Protein AF-A0A7S3BG54-F1 (afdb_monomer)

Solvent-accessible surface area (backbone atoms only — not comparable to full-atom values): 5644 Å² total; per-residue (Å²): 129,65,67,70,57,55,55,51,52,49,52,52,50,51,52,53,51,50,52,50,54,49,50,53,51,47,56,74,71,32,99,55,41,68,47,51,53,42,38,51,43,24,57,44,49,38,34,66,72,34,25,51,58,27,50,51,53,51,53,36,33,77,68,70,77,38,92,69,53,74,67,55,51,49,49,34,52,49,38,36,53,48,23,53,51,49,28,52,50,36,39,51,54,30,53,53,47,49,57,53,54,57,59,75,78,100

pLDDT: mean 86.5, std 9.54, range [53.28, 95.44]

InterPro domains:
  IPR013057 Amino acid transporter, transmembrane domain [PF01490] (3-93)

Structure (mmCIF, N/CA/C/O backbone):
data_AF-A0A7S3BG54-F1
#
_entry.id   AF-A0A7S3BG54-F1
#
loop_
_atom_site.group_PDB
_atom_site.id
_atom_site.type_symbol
_atom_site.label_atom_id
_atom_site.label_alt_id
_atom_site.label_comp_id
_atom_site.label_asym_id
_atom_site.label_entity_id
_atom_site.label_seq_id
_atom_site.pdbx_PDB_ins_code
_atom_site.Cartn_x
_atom_site.Cartn_y
_atom_site.Cartn_z
_atom_site.occupancy
_atom_site.B_iso_or_equiv
_atom_site.auth_seq_id
_atom_site.auth_comp_id
_atom_site.auth_asym_id
_atom_site.auth_atom_id
_atom_site.pdbx_PDB_model_num
ATOM 1 N N . ALA A 1 1 ? 29.244 29.641 7.598 1.00 54.72 1 ALA A N 1
ATOM 2 C CA . ALA A 1 1 ? 28.428 28.749 6.753 1.00 54.72 1 ALA A CA 1
ATOM 3 C C . ALA A 1 1 ? 28.193 27.487 7.561 1.00 54.72 1 ALA A C 1
ATOM 5 O O . ALA A 1 1 ? 29.171 26.843 7.910 1.00 54.72 1 ALA A O 1
ATOM 6 N N . ASP A 1 2 ? 26.951 27.212 7.956 1.00 54.53 2 ASP A N 1
ATOM 7 C CA . ASP A 1 2 ? 26.648 26.136 8.905 1.00 54.53 2 ASP A CA 1
ATOM 8 C C . ASP A 1 2 ? 27.064 24.770 8.353 1.00 54.53 2 ASP A C 1
ATOM 10 O O . ASP A 1 2 ? 26.478 24.262 7.392 1.00 54.53 2 ASP A O 1
ATOM 14 N N . GLU A 1 3 ? 28.058 24.148 8.987 1.00 59.59 3 GLU A N 1
ATOM 15 C CA . GLU A 1 3 ? 28.508 22.782 8.687 1.00 59.59 3 GLU A CA 1
ATOM 16 C C . GLU A 1 3 ? 27.361 21.760 8.786 1.00 59.59 3 GLU A C 1
ATOM 18 O O . GLU A 1 3 ? 27.348 20.746 8.081 1.00 59.59 3 GLU A O 1
ATOM 23 N N . HIS A 1 4 ? 26.346 22.054 9.604 1.00 58.78 4 HIS A N 1
ATOM 24 C CA . HIS A 1 4 ? 25.121 21.264 9.715 1.00 58.78 4 HIS A CA 1
ATOM 25 C C . HIS A 1 4 ? 24.274 21.291 8.433 1.00 58.78 4 HIS A C 1
ATOM 27 O O . HIS A 1 4 ? 23.704 20.267 8.050 1.00 58.78 4 HIS A O 1
ATOM 33 N N . GLY A 1 5 ? 24.259 22.411 7.706 1.00 78.12 5 GLY A N 1
ATOM 34 C CA . GLY A 1 5 ? 23.558 22.519 6.427 1.00 78.12 5 GLY A CA 1
ATOM 35 C C . GLY A 1 5 ? 24.253 21.741 5.308 1.00 78.12 5 GLY A C 1
ATOM 36 O O . GLY A 1 5 ? 23.586 21.118 4.484 1.00 78.12 5 GLY A O 1
ATOM 37 N N . ALA A 1 6 ? 25.589 21.734 5.285 1.00 82.19 6 ALA A N 1
ATOM 38 C CA . ALA A 1 6 ? 26.362 21.042 4.251 1.00 82.19 6 ALA A CA 1
ATOM 39 C C . ALA A 1 6 ? 26.209 19.513 4.333 1.00 82.19 6 ALA A C 1
ATOM 41 O O . ALA A 1 6 ? 25.953 18.862 3.319 1.00 82.19 6 ALA A O 1
ATOM 42 N N . ARG A 1 7 ? 26.281 18.940 5.543 1.00 85.06 7 ARG A N 1
ATOM 43 C CA . ARG A 1 7 ? 26.057 17.499 5.761 1.00 85.06 7 ARG A CA 1
ATOM 44 C C . ARG A 1 7 ? 24.627 17.071 5.440 1.00 85.06 7 ARG A C 1
ATOM 46 O O . ARG A 1 7 ? 24.432 16.015 4.845 1.00 85.06 7 ARG A O 1
ATOM 53 N N . GLY A 1 8 ? 23.639 17.891 5.800 1.00 86.56 8 GLY A N 1
ATOM 54 C CA . GLY A 1 8 ? 22.240 17.637 5.450 1.00 86.56 8 GLY A CA 1
ATOM 55 C C . GLY A 1 8 ? 22.024 17.618 3.937 1.00 86.56 8 GLY A C 1
ATOM 56 O O . GLY A 1 8 ? 21.433 16.678 3.411 1.00 86.56 8 GLY A O 1
ATOM 57 N N . LYS A 1 9 ? 22.576 18.607 3.222 1.00 89.75 9 LYS A N 1
ATOM 58 C CA . LYS A 1 9 ? 22.521 18.671 1.753 1.00 89.75 9 LYS A CA 1
ATOM 59 C C . LYS A 1 9 ? 23.188 17.463 1.095 1.00 89.75 9 LYS A C 1
ATOM 61 O O . LYS A 1 9 ? 22.631 16.924 0.147 1.00 89.75 9 LYS A O 1
ATOM 66 N N . LEU A 1 10 ? 24.337 17.019 1.610 1.00 92.69 10 LEU A N 1
ATOM 67 C CA . LEU A 1 10 ? 25.034 15.841 1.090 1.00 92.69 10 LEU A CA 1
ATOM 68 C C . LEU A 1 10 ? 24.220 14.557 1.295 1.00 92.69 10 LEU A C 1
ATOM 70 O O . LEU A 1 10 ? 24.080 13.780 0.357 1.00 92.69 10 LEU A O 1
ATOM 74 N N . HIS A 1 11 ? 23.640 14.349 2.481 1.00 92.00 11 HIS A N 1
ATOM 75 C CA . HIS A 1 11 ? 22.772 13.194 2.729 1.00 92.00 11 HIS A CA 1
ATOM 76 C C . HIS A 1 11 ? 21.560 13.177 1.800 1.00 92.00 11 HIS A C 1
ATOM 78 O O . HIS A 1 11 ? 21.279 12.153 1.183 1.00 92.00 11 HIS A O 1
ATOM 84 N N . TRP A 1 12 ? 20.875 14.312 1.653 1.00 93.62 12 TRP A N 1
ATOM 85 C CA . TRP A 1 12 ? 19.751 14.421 0.726 1.00 93.62 12 TRP A CA 1
ATOM 86 C C . TRP A 1 12 ? 20.171 14.172 -0.722 1.00 93.62 12 TRP A C 1
ATOM 88 O O . TRP A 1 12 ? 19.476 13.458 -1.436 1.00 93.62 12 TRP A O 1
ATOM 98 N N . ALA A 1 13 ? 21.322 14.696 -1.150 1.00 93.44 13 ALA A N 1
ATOM 99 C CA . ALA A 1 13 ? 21.844 14.453 -2.491 1.00 93.44 13 ALA A CA 1
ATOM 100 C C . ALA A 1 13 ? 22.174 12.970 -2.728 1.00 93.44 13 ALA A C 1
ATOM 102 O O . ALA A 1 13 ? 21.864 12.448 -3.795 1.00 93.44 13 ALA A O 1
ATOM 103 N N . LEU A 1 14 ? 22.750 12.280 -1.739 1.00 95.31 14 LEU A N 1
ATOM 104 C CA . LEU A 1 14 ? 23.062 10.851 -1.829 1.00 95.31 14 LEU A CA 1
ATOM 105 C C . LEU A 1 14 ? 21.802 9.987 -1.879 1.00 95.31 14 LEU A C 1
ATOM 107 O O . LEU A 1 14 ? 21.726 9.079 -2.702 1.00 95.31 14 LEU A O 1
ATOM 111 N N . ILE A 1 15 ? 20.806 10.283 -1.041 1.00 94.19 15 ILE A N 1
ATOM 112 C CA . ILE A 1 15 ? 19.529 9.560 -1.043 1.00 94.19 15 ILE A CA 1
ATOM 113 C C . ILE A 1 15 ? 18.823 9.771 -2.384 1.00 94.19 15 ILE A C 1
ATOM 115 O O . ILE A 1 15 ? 18.482 8.800 -3.055 1.00 94.19 15 ILE A O 1
ATOM 119 N N . SER A 1 16 ? 18.660 11.023 -2.815 1.00 94.38 16 SER A N 1
ATOM 120 C CA . SER A 1 16 ? 17.990 11.345 -4.078 1.00 94.38 16 SER A CA 1
ATOM 121 C C . SER A 1 16 ? 18.734 10.778 -5.287 1.00 94.38 16 SER A C 1
ATOM 123 O O . SER A 1 16 ? 18.110 10.208 -6.179 1.00 94.38 16 SER A O 1
ATOM 125 N N . GLY A 1 17 ? 20.065 10.885 -5.311 1.00 95.44 17 GLY A N 1
ATOM 126 C CA . GLY A 1 17 ? 20.899 10.313 -6.366 1.00 95.44 17 GLY A CA 1
ATOM 127 C C . GLY A 1 17 ? 20.821 8.786 -6.408 1.00 95.44 17 GLY A C 1
ATOM 128 O O . GLY A 1 17 ? 20.688 8.214 -7.486 1.00 95.44 17 GLY A O 1
ATOM 129 N N . GLY A 1 18 ? 20.830 8.130 -5.245 1.00 93.75 18 GLY A N 1
ATOM 130 C CA . GLY A 1 18 ? 20.662 6.681 -5.133 1.00 93.75 18 GLY A CA 1
ATOM 131 C C . GLY A 1 18 ? 19.294 6.211 -5.625 1.00 93.75 18 GLY A C 1
ATOM 132 O O . GLY A 1 18 ? 19.220 5.264 -6.406 1.00 93.75 18 GLY A O 1
ATO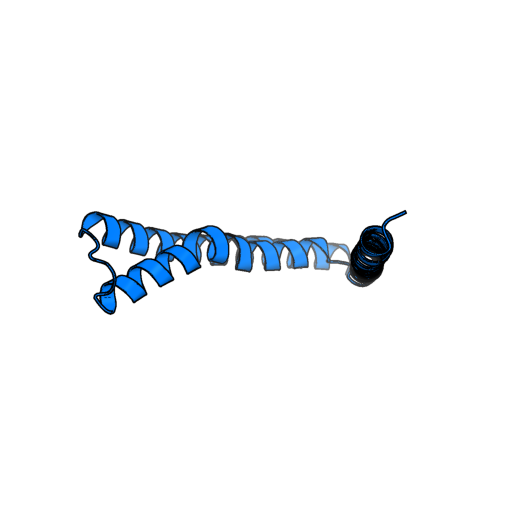M 133 N N . VAL A 1 19 ? 18.220 6.908 -5.242 1.00 91.75 19 VAL A N 1
ATOM 134 C CA . VAL A 1 19 ? 16.860 6.617 -5.725 1.00 91.75 19 VAL A CA 1
ATOM 135 C C . VAL A 1 19 ? 16.764 6.814 -7.238 1.00 91.75 19 VAL A C 1
ATOM 137 O O . VAL A 1 19 ? 16.209 5.959 -7.917 1.00 91.75 19 VAL A O 1
ATOM 140 N N . LEU A 1 20 ? 17.341 7.885 -7.791 1.00 91.12 20 LEU A N 1
ATOM 141 C CA . LEU A 1 20 ? 17.364 8.119 -9.240 1.00 91.12 20 LEU A CA 1
ATOM 142 C C . LEU A 1 20 ? 18.117 7.020 -9.995 1.00 91.12 20 LEU A C 1
ATOM 144 O O . LEU A 1 20 ? 17.603 6.493 -10.980 1.00 91.12 20 LEU A O 1
ATOM 148 N N . ALA A 1 21 ? 19.312 6.654 -9.528 1.00 89.31 21 ALA A N 1
ATOM 149 C CA . ALA A 1 21 ? 20.102 5.587 -10.136 1.00 89.31 21 ALA A CA 1
ATOM 150 C C . ALA A 1 21 ? 19.356 4.243 -10.095 1.00 89.31 21 ALA A C 1
ATOM 152 O O . ALA A 1 21 ? 19.321 3.523 -11.094 1.00 89.31 21 ALA A O 1
ATOM 153 N N . TRP A 1 22 ? 18.705 3.940 -8.969 1.00 85.56 22 TRP A N 1
ATOM 154 C CA . TRP A 1 22 ? 17.863 2.756 -8.827 1.00 85.56 22 TRP A CA 1
ATOM 155 C C . TRP A 1 22 ? 16.673 2.784 -9.790 1.00 85.56 22 TRP A C 1
ATOM 157 O O . TRP A 1 22 ? 16.453 1.815 -10.510 1.00 85.56 22 TRP A O 1
ATOM 167 N N . SER A 1 23 ? 15.954 3.904 -9.884 1.00 83.06 23 SER A N 1
ATOM 168 C CA . SER A 1 23 ? 14.833 4.062 -10.816 1.00 83.06 23 SER A CA 1
ATOM 169 C C . SER A 1 23 ? 15.252 3.873 -12.274 1.00 83.06 23 SER A C 1
ATOM 171 O O . SER A 1 23 ? 14.531 3.223 -13.028 1.00 83.06 23 SER A O 1
ATOM 173 N N . ILE A 1 24 ? 16.422 4.376 -12.684 1.00 85.38 24 ILE A N 1
ATOM 174 C CA . ILE A 1 24 ? 16.958 4.150 -14.038 1.00 85.38 24 ILE A CA 1
ATOM 175 C C . ILE A 1 24 ? 17.232 2.660 -14.263 1.00 85.38 24 ILE A C 1
ATOM 177 O O . ILE A 1 24 ? 16.835 2.113 -15.290 1.00 85.38 24 ILE A O 1
ATOM 181 N N . PHE A 1 25 ? 17.877 1.987 -13.310 1.00 84.88 25 PHE A N 1
ATOM 182 C CA . PHE A 1 25 ? 18.186 0.565 -13.445 1.00 84.88 25 PHE A CA 1
ATOM 183 C C . PHE A 1 25 ? 16.918 -0.289 -13.535 1.00 84.88 25 PHE A C 1
ATOM 185 O O . PHE A 1 25 ? 16.810 -1.152 -14.400 1.00 84.88 25 PHE A O 1
ATOM 192 N N . VAL A 1 26 ? 15.936 -0.019 -12.677 1.00 81.25 26 VAL A N 1
ATOM 193 C CA . VAL A 1 26 ? 14.692 -0.789 -12.627 1.00 81.25 26 VAL A CA 1
ATOM 194 C C . VAL A 1 26 ? 13.815 -0.514 -13.854 1.00 81.25 26 VAL A C 1
ATOM 196 O O . VAL A 1 26 ? 13.305 -1.464 -14.438 1.00 81.25 26 VAL A O 1
ATOM 199 N N . SER A 1 27 ? 13.695 0.743 -14.300 1.00 79.44 27 SER A N 1
ATOM 200 C CA . SER A 1 27 ? 12.902 1.093 -15.495 1.00 79.44 27 SER A CA 1
ATOM 201 C C . SER A 1 27 ? 13.480 0.541 -16.798 1.00 79.44 27 SER A C 1
ATOM 203 O O . SER A 1 27 ? 12.719 0.181 -17.686 1.00 79.44 27 SER A O 1
ATOM 205 N N . ASN A 1 28 ? 14.808 0.437 -16.919 1.00 81.44 28 ASN A N 1
ATOM 206 C CA . ASN A 1 28 ? 15.443 -0.143 -18.109 1.00 81.44 28 ASN A CA 1
ATOM 207 C C . ASN A 1 28 ? 15.622 -1.668 -18.008 1.00 81.44 28 ASN A C 1
ATOM 209 O O . ASN A 1 28 ? 15.724 -2.341 -19.029 1.00 81.44 28 ASN A O 1
ATOM 213 N N . GLY A 1 29 ? 15.697 -2.219 -16.792 1.00 75.12 29 GLY A N 1
ATOM 214 C CA . GLY A 1 29 ? 15.921 -3.646 -16.549 1.00 75.12 29 GLY A CA 1
ATOM 215 C C . GLY A 1 29 ? 14.645 -4.489 -16.511 1.00 75.12 29 GLY A C 1
ATOM 216 O O . GLY A 1 29 ? 14.714 -5.698 -16.733 1.00 75.12 29 GLY A O 1
ATOM 217 N N . LEU A 1 30 ? 13.488 -3.879 -16.238 1.00 75.19 30 LEU A N 1
ATOM 218 C CA . LEU A 1 30 ? 12.194 -4.556 -16.223 1.00 75.19 30 LEU A CA 1
ATOM 219 C C . LEU A 1 30 ? 11.308 -4.024 -17.356 1.00 75.19 30 LEU A C 1
ATOM 221 O O . LEU A 1 30 ? 10.754 -2.935 -17.215 1.00 75.19 30 LEU A O 1
ATOM 225 N N . PRO A 1 31 ? 11.091 -4.797 -18.436 1.00 69.44 31 PRO A N 1
ATOM 226 C CA . PRO A 1 31 ? 10.207 -4.386 -19.531 1.00 69.44 31 PRO A CA 1
ATOM 227 C C . PRO A 1 31 ? 8.742 -4.181 -19.097 1.00 69.44 31 PRO A C 1
ATOM 229 O O . PRO A 1 31 ? 7.975 -3.575 -19.829 1.00 69.44 31 PRO A O 1
ATOM 232 N N . PHE A 1 32 ? 8.372 -4.631 -17.890 1.00 71.81 32 PHE A N 1
ATOM 233 C CA . PHE A 1 32 ? 7.037 -4.510 -17.290 1.00 71.81 32 PHE A CA 1
ATOM 234 C C . PHE A 1 32 ? 7.060 -3.697 -15.981 1.00 71.81 32 PHE A C 1
ATOM 236 O O . PHE A 1 32 ? 6.363 -4.024 -15.018 1.00 71.81 32 PHE A O 1
ATOM 243 N N . PHE A 1 33 ? 7.930 -2.684 -15.875 1.00 78.19 33 PHE A N 1
ATOM 244 C CA . PHE A 1 33 ? 8.038 -1.880 -14.651 1.00 78.19 33 PHE A CA 1
ATOM 245 C C . PHE A 1 33 ? 6.709 -1.212 -14.271 1.00 78.19 33 PHE A C 1
ATOM 247 O O . PHE A 1 33 ? 6.320 -1.266 -13.104 1.00 78.19 33 PHE A O 1
ATOM 254 N N . ASP A 1 34 ? 5.988 -0.657 -15.246 1.00 79.06 34 ASP A N 1
ATOM 255 C CA . ASP A 1 34 ? 4.693 -0.013 -15.011 1.00 79.06 34 ASP A CA 1
ATOM 256 C C . ASP A 1 34 ? 3.684 -0.993 -14.397 1.00 79.06 34 ASP A C 1
ATOM 258 O O . ASP A 1 34 ? 3.076 -0.686 -13.370 1.00 79.06 34 ASP A O 1
ATOM 262 N N . ASP A 1 35 ? 3.607 -2.220 -14.909 1.00 79.69 35 ASP A N 1
ATOM 263 C CA . ASP A 1 35 ? 2.766 -3.276 -14.339 1.00 79.69 35 ASP A CA 1
ATOM 264 C C . ASP A 1 35 ? 3.157 -3.635 -12.905 1.00 79.69 35 ASP A C 1
ATOM 266 O O . ASP A 1 35 ? 2.297 -3.793 -12.033 1.00 79.69 35 ASP A O 1
ATOM 270 N N . LEU A 1 36 ? 4.462 -3.739 -12.628 1.00 79.44 36 LEU A N 1
ATOM 271 C CA . LEU A 1 36 ? 4.957 -4.019 -11.283 1.00 79.44 36 LEU A CA 1
ATOM 272 C C . LEU A 1 36 ? 4.559 -2.900 -10.313 1.00 79.44 36 LEU A C 1
ATOM 274 O O . LEU A 1 36 ? 4.114 -3.181 -9.197 1.00 79.44 36 LEU A O 1
ATOM 278 N N . THR A 1 37 ? 4.672 -1.637 -10.731 1.00 84.50 37 THR A N 1
ATOM 279 C CA . THR A 1 37 ? 4.215 -0.502 -9.916 1.00 84.50 37 THR A CA 1
ATOM 280 C C . THR A 1 37 ? 2.701 -0.505 -9.733 1.00 84.50 37 THR A C 1
ATOM 282 O O . THR A 1 37 ? 2.232 -0.205 -8.635 1.00 84.50 37 THR A O 1
ATOM 285 N N . GLY A 1 38 ? 1.941 -0.928 -10.747 1.00 84.25 38 GLY A N 1
ATOM 286 C CA . GLY A 1 38 ? 0.499 -1.129 -10.662 1.00 84.25 38 GLY A CA 1
ATOM 287 C C . GLY A 1 38 ? 0.133 -2.186 -9.624 1.00 84.25 38 GLY A C 1
ATOM 288 O O . GLY A 1 38 ? -0.709 -1.932 -8.759 1.00 84.25 38 GLY A O 1
ATOM 289 N N . ILE A 1 39 ? 0.802 -3.343 -9.644 1.00 84.88 39 ILE A N 1
ATOM 290 C CA . ILE A 1 39 ? 0.604 -4.433 -8.674 1.00 84.88 39 ILE A CA 1
ATOM 291 C C . ILE A 1 39 ? 0.934 -3.959 -7.257 1.00 84.88 39 ILE A C 1
ATOM 293 O O . ILE A 1 39 ? 0.126 -4.140 -6.342 1.00 84.88 39 ILE A O 1
ATOM 297 N N . ILE A 1 40 ? 2.094 -3.322 -7.072 1.00 87.56 40 ILE A N 1
ATOM 298 C CA . ILE A 1 40 ? 2.517 -2.784 -5.773 1.00 87.56 40 ILE A CA 1
ATOM 299 C C . ILE A 1 40 ? 1.522 -1.722 -5.291 1.00 87.56 40 ILE A C 1
ATOM 301 O O . ILE A 1 40 ? 1.121 -1.739 -4.127 1.00 87.56 40 ILE A O 1
ATOM 305 N N . GLY A 1 41 ? 1.077 -0.835 -6.179 1.00 88.75 41 GLY A N 1
ATOM 306 C CA . GLY A 1 41 ? 0.089 0.197 -5.888 1.00 88.75 41 GLY A CA 1
ATOM 307 C C . GLY A 1 41 ? -1.255 -0.392 -5.466 1.00 88.75 41 GLY A C 1
ATOM 308 O O . GLY A 1 41 ? -1.784 -0.019 -4.422 1.00 88.75 41 GLY A O 1
ATOM 309 N N . ALA A 1 42 ? -1.778 -1.367 -6.210 1.00 86.38 42 ALA A N 1
ATOM 310 C CA . ALA A 1 42 ? -3.023 -2.060 -5.881 1.00 86.38 42 ALA A CA 1
ATOM 311 C C . ALA A 1 42 ? -2.954 -2.764 -4.516 1.00 86.38 42 ALA A C 1
ATOM 313 O O . ALA A 1 42 ? -3.922 -2.730 -3.747 1.00 86.38 42 ALA A O 1
ATOM 314 N N . LEU A 1 43 ? -1.803 -3.367 -4.199 1.00 87.19 43 LEU A N 1
ATOM 315 C CA . LEU A 1 43 ? -1.600 -4.095 -2.952 1.00 87.19 43 LEU A CA 1
ATOM 316 C C . LEU A 1 43 ? -1.395 -3.158 -1.755 1.00 87.19 43 LEU A C 1
ATOM 318 O O . LEU A 1 43 ? -1.921 -3.425 -0.680 1.00 87.19 43 LEU A O 1
ATOM 322 N N . LEU A 1 44 ? -0.643 -2.067 -1.910 1.00 91.88 44 LEU A N 1
ATOM 323 C CA . LEU A 1 44 ? -0.268 -1.202 -0.789 1.00 91.88 44 LEU A CA 1
ATOM 324 C C . LEU A 1 44 ? -1.218 -0.024 -0.581 1.00 91.88 44 LEU A C 1
ATOM 326 O O . LEU A 1 44 ? -1.503 0.302 0.568 1.00 91.88 44 LEU A O 1
ATOM 330 N N . ALA A 1 45 ? -1.729 0.610 -1.639 1.00 90.69 45 ALA A N 1
ATOM 331 C CA . ALA A 1 45 ? -2.499 1.849 -1.503 1.00 90.69 45 ALA A CA 1
ATOM 332 C C . ALA A 1 45 ? -3.789 1.630 -0.702 1.00 90.69 45 ALA A C 1
ATOM 334 O O . ALA A 1 45 ? -4.041 2.318 0.283 1.00 90.69 45 ALA A O 1
ATOM 335 N N . SER A 1 46 ? -4.571 0.613 -1.062 1.00 89.06 46 SER A N 1
ATOM 336 C CA . SER A 1 46 ? -5.811 0.258 -0.363 1.00 89.06 46 SER A CA 1
ATOM 337 C C . SER A 1 46 ? -5.556 -0.165 1.094 1.00 89.06 46 SER A C 1
ATOM 339 O O . SER A 1 46 ? -6.274 0.259 2.006 1.00 89.06 46 SER A O 1
ATOM 341 N N . ASN A 1 47 ? -4.495 -0.942 1.334 1.00 90.19 47 ASN A N 1
ATOM 342 C CA . ASN A 1 47 ? -4.103 -1.384 2.671 1.00 90.19 47 ASN A CA 1
ATOM 343 C C . ASN A 1 47 ? -3.631 -0.227 3.556 1.00 90.19 47 ASN A C 1
ATOM 345 O O . ASN A 1 47 ? -4.008 -0.174 4.721 1.00 90.19 47 ASN A O 1
ATOM 349 N N . ILE A 1 48 ? -2.846 0.713 3.034 1.00 92.94 48 ILE A N 1
ATOM 350 C CA . ILE A 1 48 ? -2.353 1.855 3.813 1.00 92.94 48 ILE A CA 1
ATOM 351 C C . ILE A 1 48 ? -3.477 2.865 4.067 1.00 92.94 48 ILE A C 1
ATOM 353 O O . ILE A 1 48 ? -3.606 3.360 5.186 1.00 92.94 48 ILE A O 1
ATOM 357 N N . SER A 1 49 ? -4.309 3.151 3.063 1.00 90.50 49 SER A N 1
ATOM 358 C CA . SER A 1 49 ? -5.363 4.166 3.172 1.00 90.50 49 SER A CA 1
ATOM 359 C C . SER A 1 49 ? -6.555 3.723 4.019 1.00 90.50 49 SER A C 1
ATOM 361 O O . SER A 1 49 ? -7.112 4.542 4.746 1.00 90.50 49 SER A O 1
ATOM 363 N N . TYR A 1 50 ? -6.956 2.451 3.937 1.00 90.69 50 TYR A N 1
ATOM 364 C CA . TYR A 1 50 ? -8.202 1.978 4.553 1.00 90.69 50 TYR A CA 1
ATOM 365 C C . TYR A 1 50 ? -8.007 0.737 5.422 1.00 90.69 50 TYR A C 1
ATOM 367 O O . TYR A 1 50 ? -8.565 0.674 6.520 1.00 90.69 50 TYR A O 1
ATOM 375 N N . GLY A 1 51 ? -7.197 -0.223 4.971 1.00 92.25 51 GLY A N 1
ATOM 376 C CA . GLY A 1 51 ? -7.019 -1.509 5.647 1.00 92.25 51 GLY A CA 1
ATOM 377 C C . GLY A 1 51 ? -6.400 -1.388 7.038 1.00 92.25 51 GLY A C 1
ATOM 378 O O . GLY A 1 51 ? -7.037 -1.716 8.037 1.00 92.25 51 GLY A O 1
ATOM 379 N N . LEU A 1 52 ? -5.167 -0.888 7.115 1.00 94.06 52 LEU A N 1
ATOM 380 C CA . LEU A 1 52 ? -4.386 -0.770 8.345 1.00 94.06 52 LEU A CA 1
ATOM 381 C C . LEU A 1 52 ? -5.051 0.133 9.393 1.00 94.06 52 LEU A C 1
ATOM 383 O O . LEU A 1 52 ? -5.159 -0.318 10.536 1.00 94.06 52 LEU A O 1
ATOM 387 N N . PRO A 1 53 ? -5.550 1.343 9.062 1.00 92.81 53 PRO A N 1
ATOM 388 C CA . PRO A 1 53 ? -6.248 2.176 10.039 1.00 92.81 53 PRO A CA 1
ATOM 389 C C . PRO A 1 53 ? -7.486 1.481 10.619 1.00 92.81 53 PRO A C 1
ATOM 391 O O . PRO A 1 53 ? -7.669 1.461 11.836 1.00 92.81 53 PRO A O 1
ATOM 394 N N . SER A 1 54 ? -8.298 0.845 9.767 1.00 93.25 54 SER A N 1
ATOM 395 C CA . SER A 1 54 ? -9.524 0.156 10.193 1.00 93.25 54 SER A CA 1
ATOM 396 C C . SER A 1 54 ? -9.219 -1.086 11.032 1.00 93.25 54 SER A C 1
ATOM 398 O O . SER A 1 54 ? -9.871 -1.332 12.050 1.00 93.25 54 SER A O 1
ATOM 400 N N . LEU A 1 55 ? -8.191 -1.851 10.648 1.00 93.94 55 LEU A N 1
ATOM 401 C CA . LEU A 1 55 ? -7.721 -3.012 11.403 1.00 93.94 55 LEU A CA 1
ATOM 402 C C . LEU A 1 55 ? -7.195 -2.597 12.779 1.00 93.94 55 LEU A C 1
ATOM 404 O O . LEU A 1 55 ? -7.528 -3.228 13.781 1.00 93.94 55 LEU A O 1
ATOM 408 N N . PHE A 1 56 ? -6.412 -1.518 12.838 1.00 94.50 56 PHE A N 1
ATOM 409 C CA . PHE A 1 56 ? -5.864 -0.997 14.084 1.00 94.50 56 PHE A CA 1
ATOM 410 C C . PHE A 1 56 ? -6.959 -0.465 15.014 1.00 94.50 56 PHE A C 1
ATOM 412 O O . PHE A 1 56 ? -6.940 -0.762 16.211 1.00 94.50 56 PHE A O 1
ATOM 419 N N . ALA A 1 57 ? -7.946 0.258 14.475 1.00 92.62 57 ALA A N 1
ATOM 420 C CA . ALA A 1 57 ? -9.090 0.751 15.238 1.00 92.62 57 ALA A CA 1
ATOM 421 C C . ALA A 1 57 ? -9.912 -0.404 15.835 1.00 92.62 57 ALA A C 1
ATOM 423 O O . ALA A 1 57 ? -10.201 -0.410 17.033 1.00 92.62 57 ALA A O 1
ATOM 424 N N . LEU A 1 58 ? -10.224 -1.429 15.034 1.00 92.62 58 LEU A N 1
ATOM 425 C CA . LEU A 1 58 ? -10.954 -2.608 15.509 1.00 92.62 58 LEU A CA 1
ATOM 426 C C . LEU A 1 58 ? -10.151 -3.420 16.529 1.00 92.6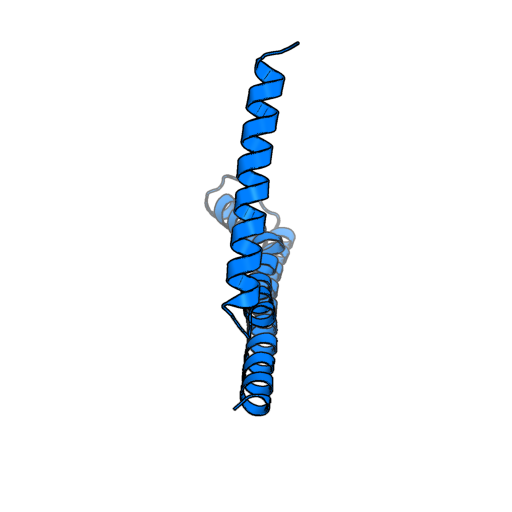2 58 LEU A C 1
ATOM 428 O O . LEU A 1 58 ? -10.701 -3.808 17.560 1.00 92.62 58 LEU A O 1
ATOM 432 N N . ALA A 1 59 ? -8.860 -3.650 16.281 1.00 93.56 59 ALA A N 1
ATOM 433 C CA . ALA A 1 59 ? -7.992 -4.369 17.210 1.00 93.56 59 ALA A CA 1
ATOM 434 C C . ALA A 1 59 ? -7.879 -3.632 18.555 1.00 93.56 59 ALA A C 1
ATOM 436 O O . ALA A 1 59 ? -7.973 -4.254 19.616 1.00 93.56 59 ALA A O 1
ATOM 437 N N . SER A 1 60 ? -7.759 -2.304 18.526 1.00 93.00 60 SER A N 1
ATOM 438 C CA . SER A 1 60 ? -7.729 -1.470 19.733 1.00 93.00 60 SER A CA 1
ATOM 439 C C . SER A 1 60 ? -9.049 -1.539 20.501 1.00 93.00 60 SER A C 1
ATOM 441 O O . SER A 1 60 ? -9.037 -1.680 21.724 1.00 93.00 60 SER A O 1
ATOM 443 N N . ALA A 1 61 ? -10.183 -1.555 19.797 1.00 90.56 61 ALA A N 1
ATOM 444 C CA . ALA A 1 61 ? -11.487 -1.698 20.433 1.00 90.56 61 ALA A CA 1
ATOM 445 C C . ALA A 1 61 ? -11.718 -3.086 21.042 1.00 90.56 61 ALA A C 1
ATOM 447 O O . ALA A 1 61 ? -12.259 -3.196 22.139 1.00 90.56 61 ALA A O 1
ATOM 448 N N . THR A 1 62 ? -11.243 -4.158 20.398 1.00 87.75 62 THR A N 1
ATOM 449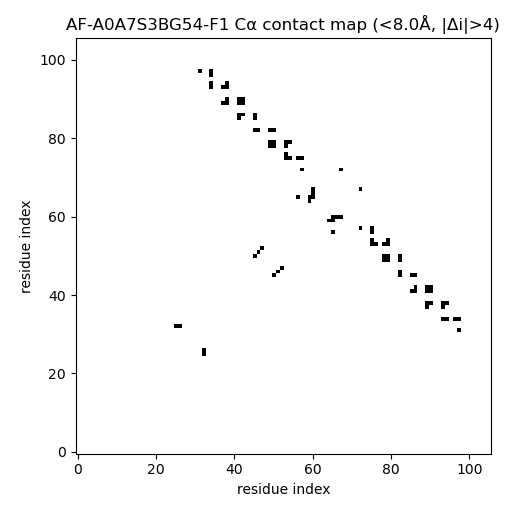 C CA . THR A 1 62 ? -11.302 -5.508 20.995 1.00 87.75 62 THR A CA 1
ATOM 450 C C . THR A 1 62 ? -10.443 -5.653 22.249 1.00 87.75 62 THR A C 1
ATOM 452 O O . THR A 1 62 ? -10.740 -6.488 23.097 1.00 87.75 62 THR A O 1
ATOM 455 N N . ARG A 1 63 ? -9.396 -4.831 22.380 1.00 92.25 63 ARG A N 1
ATOM 456 C CA . ARG A 1 63 ? -8.511 -4.791 23.551 1.00 92.25 63 ARG A CA 1
ATOM 457 C C . ARG A 1 63 ? -8.998 -3.825 24.637 1.00 92.25 63 ARG A C 1
ATOM 459 O O . ARG A 1 63 ? -8.297 -3.647 25.626 1.00 92.25 63 ARG A O 1
ATOM 466 N N . GLY A 1 64 ? -10.162 -3.194 24.457 1.00 88.44 64 GLY A N 1
ATOM 467 C CA . GLY A 1 64 ? -10.722 -2.230 25.408 1.00 88.44 64 GLY A CA 1
ATOM 468 C C . GLY A 1 64 ? -9.973 -0.895 25.473 1.00 88.44 64 GLY A C 1
ATOM 469 O O . GLY A 1 64 ? -10.229 -0.106 26.373 1.00 88.44 64 GLY A O 1
ATOM 470 N N . ALA A 1 65 ? -9.058 -0.622 24.536 1.00 87.50 65 ALA A N 1
ATOM 471 C CA . ALA A 1 65 ? -8.330 0.648 24.482 1.00 87.50 65 ALA A CA 1
ATOM 472 C C . ALA A 1 65 ? -9.161 1.780 23.852 1.00 87.50 65 ALA A C 1
ATOM 474 O O . ALA A 1 65 ? -8.797 2.947 23.968 1.00 87.50 65 ALA A O 1
ATOM 475 N N . LEU A 1 66 ? -10.247 1.437 23.151 1.00 88.25 66 LEU A N 1
ATOM 476 C CA . LEU A 1 66 ? -11.098 2.383 22.438 1.00 88.25 66 LEU A CA 1
ATOM 477 C C . LEU A 1 66 ? -12.545 1.876 22.439 1.00 88.25 66 LEU A C 1
ATOM 479 O O . LEU A 1 66 ? -12.809 0.752 22.015 1.00 88.25 66 LEU A O 1
ATOM 483 N N . GLU A 1 67 ? -13.491 2.683 22.909 1.00 89.44 67 GLU A N 1
ATOM 484 C CA . GLU A 1 67 ? -14.911 2.337 22.826 1.00 89.44 67 GLU A CA 1
ATOM 485 C C . GLU A 1 67 ? -15.468 2.805 21.479 1.00 89.44 67 GLU A C 1
ATOM 487 O O . GLU A 1 67 ? -15.641 3.996 21.249 1.00 89.44 67 GLU A O 1
ATOM 492 N N . LEU A 1 68 ? -15.717 1.858 20.570 1.00 87.62 68 LEU A N 1
ATOM 493 C CA . LEU A 1 68 ? -16.354 2.129 19.278 1.00 87.62 68 LEU A CA 1
ATOM 494 C C . LEU A 1 68 ? -17.865 1.948 19.383 1.00 87.62 68 LEU A C 1
ATOM 496 O O . LEU A 1 68 ? -18.352 0.899 19.829 1.00 87.62 68 LEU A O 1
ATOM 500 N N . VAL A 1 69 ? -18.618 2.917 18.868 1.00 93.44 69 VAL A N 1
ATOM 501 C CA . VAL A 1 69 ? -20.068 2.777 18.728 1.00 93.44 69 VAL A CA 1
ATOM 502 C C . VAL A 1 69 ? -20.373 1.725 17.651 1.00 93.44 69 VAL A C 1
ATOM 504 O O . VAL A 1 69 ? -19.618 1.523 16.700 1.00 93.44 69 VAL A O 1
ATOM 507 N N . LYS A 1 70 ? -21.504 1.014 17.770 1.00 91.69 70 LYS A N 1
ATOM 508 C CA . LYS A 1 70 ? -21.868 -0.097 16.863 1.00 91.69 70 LYS A CA 1
ATOM 509 C C . LYS A 1 70 ? -21.808 0.272 15.372 1.00 91.69 70 LYS A C 1
ATOM 511 O O . LYS A 1 70 ? -21.391 -0.557 14.568 1.00 91.69 70 LYS A O 1
ATOM 516 N N . HIS A 1 71 ? -22.211 1.491 15.006 1.00 93.38 71 HIS A N 1
ATOM 517 C CA . HIS A 1 71 ? -22.180 1.953 13.615 1.00 93.38 71 HIS A CA 1
ATOM 518 C C . HIS A 1 71 ? -20.753 2.246 13.127 1.00 93.38 71 HIS A C 1
ATOM 520 O O . HIS A 1 71 ? -20.430 1.925 11.988 1.00 93.38 71 HIS A O 1
ATOM 526 N N . GLU A 1 72 ? -19.875 2.760 13.989 1.00 92.94 72 GLU A N 1
ATOM 527 C CA . GLU A 1 72 ? -18.454 2.952 13.673 1.00 92.94 72 GLU A CA 1
ATOM 528 C C . GLU A 1 72 ? -17.764 1.604 13.472 1.00 92.94 72 GLU A C 1
ATOM 530 O O . GLU A 1 72 ? -17.019 1.413 12.515 1.00 92.94 72 GLU A O 1
ATOM 535 N N . ARG A 1 73 ? -18.080 0.617 14.319 1.00 91.38 73 ARG A N 1
ATOM 536 C CA . ARG A 1 73 ? -17.564 -0.748 14.174 1.00 91.38 73 ARG A CA 1
ATOM 537 C C . ARG A 1 73 ? -17.998 -1.390 12.853 1.00 91.38 73 ARG A C 1
ATOM 539 O O . ARG A 1 73 ? -17.188 -2.056 12.209 1.00 91.38 73 ARG A O 1
ATOM 546 N N . LEU A 1 74 ? -19.251 -1.175 12.444 1.00 94.75 74 LEU A N 1
ATOM 547 C CA . LEU A 1 74 ? -19.757 -1.624 11.146 1.00 94.75 74 LEU A CA 1
ATOM 548 C C . LEU A 1 74 ? -19.035 -0.917 9.991 1.00 94.75 74 LEU A C 1
ATOM 550 O O . LEU A 1 74 ? -18.635 -1.582 9.039 1.00 94.75 74 LEU A O 1
ATOM 554 N N . LEU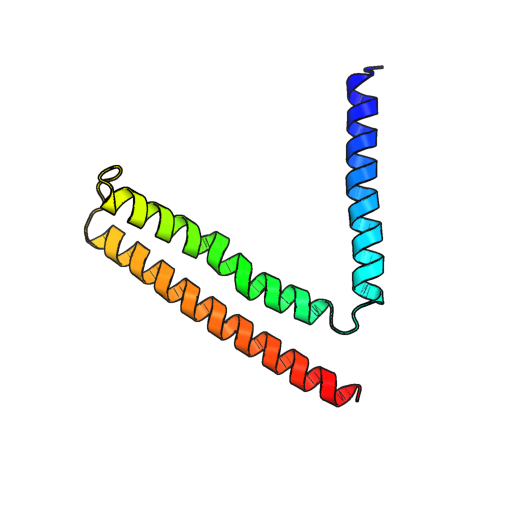 A 1 75 ? -18.820 0.397 10.095 1.00 95.00 75 LEU A N 1
ATOM 555 C CA . LEU A 1 75 ? -18.089 1.177 9.095 1.00 95.00 75 LEU A CA 1
ATOM 556 C C . LEU A 1 75 ? -16.649 0.669 8.928 1.00 95.00 75 LEU A C 1
ATOM 558 O O . LEU A 1 75 ? -16.221 0.426 7.804 1.00 95.00 75 LEU A O 1
ATOM 562 N N . MET A 1 76 ? -15.923 0.433 10.024 1.00 94.44 76 MET A N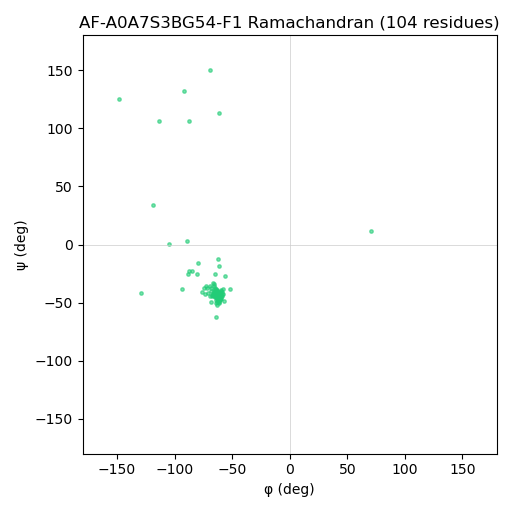 1
ATOM 563 C CA . MET A 1 76 ? -14.551 -0.093 9.977 1.00 94.44 76 MET A CA 1
ATOM 564 C C . MET A 1 76 ? -14.492 -1.499 9.365 1.00 94.44 76 MET A C 1
ATOM 566 O O . MET A 1 76 ? -13.598 -1.800 8.574 1.00 94.44 76 MET A O 1
ATOM 570 N N . ALA A 1 77 ? -15.465 -2.359 9.681 1.00 93.69 77 ALA A N 1
ATOM 571 C CA . ALA A 1 77 ? -15.576 -3.674 9.053 1.00 93.69 77 ALA A CA 1
ATOM 572 C C . ALA A 1 77 ? -15.878 -3.567 7.545 1.00 93.69 77 ALA A C 1
ATOM 574 O O . ALA A 1 77 ? -15.294 -4.303 6.748 1.00 93.69 77 ALA A O 1
ATOM 575 N N . ALA A 1 78 ? -16.735 -2.626 7.138 1.00 95.44 78 ALA A N 1
ATOM 576 C CA . ALA A 1 78 ? -17.030 -2.365 5.731 1.00 95.44 78 ALA A CA 1
ATOM 577 C C . ALA A 1 78 ? -15.807 -1.819 4.972 1.00 95.44 78 ALA A C 1
ATOM 579 O O . ALA A 1 78 ? -15.557 -2.244 3.847 1.00 95.44 78 ALA 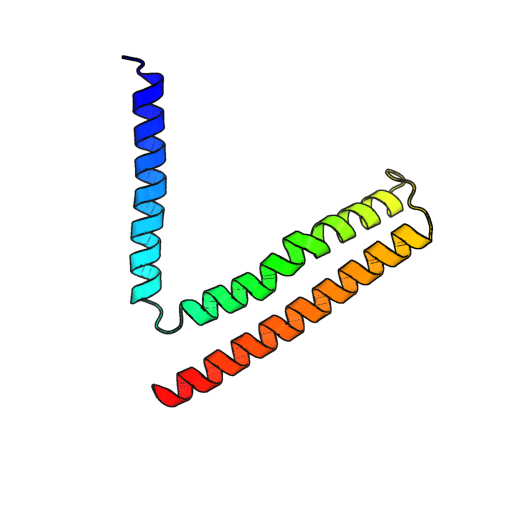A O 1
ATOM 580 N N . LEU A 1 79 ? -15.006 -0.942 5.587 1.00 94.50 79 LEU A N 1
ATOM 581 C CA . LEU A 1 79 ? -13.756 -0.431 5.008 1.00 94.50 79 LEU A CA 1
ATOM 582 C C . LEU A 1 79 ? -12.699 -1.529 4.832 1.00 94.50 79 LEU A C 1
ATOM 584 O O . LEU A 1 79 ? -11.994 -1.553 3.820 1.00 94.50 79 LEU A O 1
ATOM 588 N N . LEU A 1 80 ? -12.615 -2.479 5.767 1.00 94.81 80 LEU A N 1
ATOM 589 C CA . LEU A 1 80 ? -11.769 -3.664 5.604 1.00 94.81 80 LEU A CA 1
ATOM 590 C C . LEU A 1 80 ? -12.229 -4.538 4.439 1.00 94.81 80 LEU A C 1
ATOM 592 O O . LEU A 1 80 ? -11.407 -4.946 3.620 1.00 94.81 80 LEU A O 1
ATOM 596 N N . LEU A 1 81 ? -13.535 -4.791 4.327 1.00 95.00 81 LEU A N 1
ATOM 597 C CA . LEU A 1 81 ? -14.080 -5.548 3.202 1.00 95.00 81 LEU A CA 1
ATOM 598 C C . LEU A 1 81 ? -13.805 -4.835 1.871 1.00 95.00 81 LEU A C 1
ATOM 600 O O . LEU A 1 81 ? -13.352 -5.464 0.916 1.00 95.00 81 LEU A O 1
ATOM 604 N N . LEU A 1 82 ? -14.018 -3.518 1.826 1.00 93.38 82 LEU A N 1
ATOM 605 C CA . LEU A 1 82 ? -13.712 -2.688 0.665 1.00 93.38 82 LEU A CA 1
ATOM 606 C C . LEU A 1 82 ? -12.229 -2.777 0.293 1.00 93.38 82 LEU A C 1
ATOM 608 O O . LEU A 1 82 ? -11.910 -2.900 -0.883 1.00 93.38 82 LEU A O 1
ATOM 612 N N . THR A 1 83 ? -11.330 -2.785 1.280 1.00 93.38 83 THR A N 1
ATOM 613 C CA . THR A 1 83 ? -9.889 -2.971 1.050 1.00 93.38 83 THR A CA 1
ATOM 614 C C . THR A 1 83 ? -9.619 -4.285 0.323 1.00 93.38 83 THR A C 1
ATOM 616 O O . THR A 1 83 ? -8.942 -4.279 -0.701 1.00 93.38 83 THR A O 1
ATOM 619 N N . VAL A 1 84 ? -10.194 -5.399 0.789 1.00 94.19 84 VAL A N 1
ATOM 620 C CA . VAL A 1 84 ? -10.034 -6.711 0.136 1.00 94.19 84 VAL A CA 1
ATOM 621 C C . VAL A 1 84 ? -10.552 -6.675 -1.301 1.00 94.19 84 VAL A C 1
ATOM 623 O O . VAL A 1 84 ? -9.865 -7.140 -2.209 1.00 94.19 84 VAL A O 1
ATOM 626 N N . VAL A 1 85 ? -11.728 -6.085 -1.527 1.00 94.12 85 VAL A N 1
ATOM 627 C CA . VAL A 1 85 ? -12.306 -5.948 -2.873 1.00 94.12 85 VAL A CA 1
ATOM 628 C C . VAL A 1 85 ? -11.387 -5.136 -3.785 1.00 94.12 85 VAL A C 1
ATOM 630 O O . VAL A 1 85 ? -11.099 -5.570 -4.898 1.00 94.12 85 VAL A O 1
ATOM 633 N N . LEU A 1 86 ? -10.883 -3.992 -3.318 1.00 92.12 86 LEU A N 1
ATOM 634 C CA . LEU A 1 86 ? -9.988 -3.135 -4.096 1.00 92.12 86 LEU A CA 1
ATOM 635 C C . LEU A 1 86 ? -8.653 -3.821 -4.406 1.00 92.12 86 LEU A C 1
ATOM 637 O O . LEU A 1 86 ? -8.175 -3.702 -5.532 1.00 92.12 86 LEU A O 1
ATOM 641 N N . VAL A 1 87 ? -8.080 -4.571 -3.457 1.00 93.00 87 VAL A N 1
ATOM 642 C CA . VAL A 1 87 ? -6.866 -5.369 -3.700 1.00 93.00 87 VAL A CA 1
ATOM 643 C C . VAL A 1 87 ? -7.131 -6.417 -4.773 1.00 93.00 87 VAL A C 1
ATOM 645 O O . VAL A 1 87 ? -6.367 -6.499 -5.727 1.00 93.00 87 VAL A O 1
ATOM 648 N N . VAL A 1 88 ? -8.207 -7.201 -4.655 1.00 93.31 88 VAL A N 1
ATOM 649 C CA . VAL A 1 88 ? -8.509 -8.268 -5.624 1.00 93.31 88 VAL A CA 1
ATOM 650 C C . VAL A 1 88 ? -8.767 -7.689 -7.012 1.00 93.31 88 VAL A C 1
ATOM 652 O O . VAL A 1 88 ? -8.209 -8.190 -7.986 1.00 93.31 88 VAL A O 1
ATOM 655 N N . LEU A 1 89 ? -9.570 -6.626 -7.113 1.00 92.31 89 LEU A N 1
ATOM 6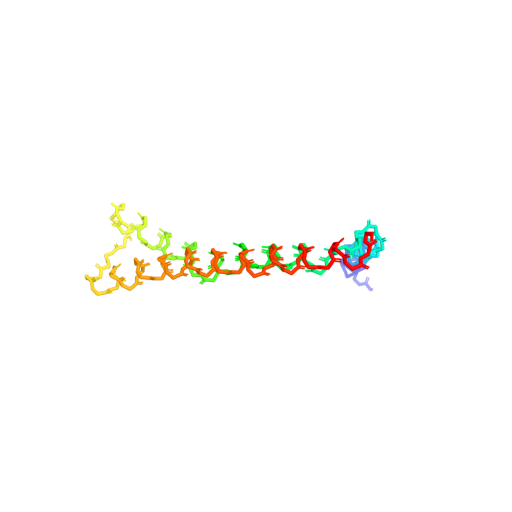56 C CA . LEU A 1 89 ? -9.857 -5.978 -8.392 1.00 92.31 89 LEU A CA 1
ATOM 657 C C . LEU A 1 89 ? -8.600 -5.360 -9.005 1.00 92.31 89 LEU A C 1
ATOM 659 O O . LEU A 1 89 ? -8.326 -5.613 -10.174 1.00 92.31 89 LEU A O 1
ATOM 663 N N . GLY A 1 90 ? -7.816 -4.615 -8.223 1.00 90.06 90 GLY A N 1
ATOM 664 C CA . GLY A 1 90 ? -6.578 -3.998 -8.700 1.00 90.06 90 GLY A CA 1
ATOM 665 C C . GLY A 1 90 ? -5.531 -5.031 -9.115 1.00 90.06 90 GLY A C 1
ATOM 666 O O . GLY A 1 90 ? -4.862 -4.875 -10.134 1.00 90.06 90 GLY A O 1
ATOM 667 N N . LEU A 1 91 ? -5.410 -6.131 -8.370 1.00 89.75 91 LEU A N 1
ATOM 668 C CA . LEU A 1 91 ? -4.509 -7.220 -8.731 1.00 89.75 91 LEU A CA 1
ATOM 669 C C . LEU A 1 91 ? -4.979 -7.919 -10.013 1.00 89.75 91 LEU A C 1
ATOM 671 O O . LEU A 1 91 ? -4.169 -8.169 -10.901 1.00 89.75 91 LEU A O 1
ATOM 675 N N . TYR A 1 92 ? -6.283 -8.178 -10.144 1.00 90.69 92 TYR A N 1
ATOM 676 C CA . TYR A 1 92 ? -6.862 -8.780 -11.343 1.00 90.69 92 TYR A CA 1
ATOM 677 C C . TYR 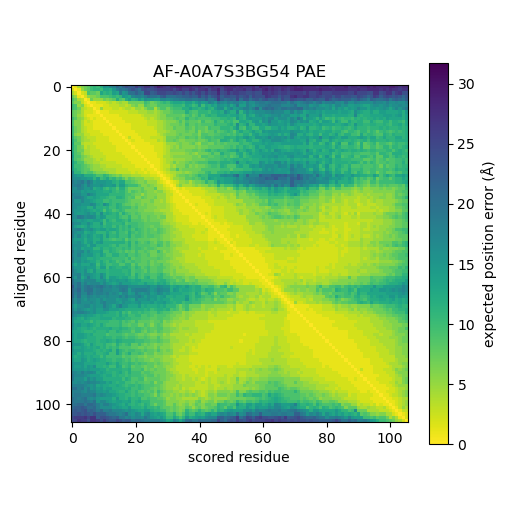A 1 92 ? -6.635 -7.916 -12.588 1.00 90.69 92 TYR A C 1
ATOM 679 O O . TYR A 1 92 ? -6.206 -8.439 -13.617 1.00 90.69 92 TYR A O 1
ATOM 687 N N . THR A 1 93 ? -6.885 -6.604 -12.507 1.00 89.62 93 THR A N 1
ATOM 688 C CA . THR A 1 93 ? -6.687 -5.698 -13.648 1.00 89.62 93 THR A CA 1
ATOM 689 C C . THR A 1 93 ? -5.226 -5.643 -14.071 1.00 89.62 93 THR A C 1
ATOM 691 O O . THR A 1 93 ? -4.955 -5.756 -15.264 1.00 89.62 93 THR A O 1
ATOM 694 N N . ASN A 1 94 ? -4.294 -5.549 -13.117 1.00 86.00 94 ASN A N 1
ATOM 695 C CA . ASN A 1 94 ? -2.867 -5.484 -13.431 1.00 86.00 94 ASN A CA 1
ATOM 696 C C . ASN A 1 94 ? -2.338 -6.810 -13.993 1.00 86.00 94 ASN A C 1
ATOM 698 O O . ASN A 1 94 ? -1.678 -6.802 -15.022 1.00 86.00 94 ASN A O 1
ATOM 702 N N . ILE A 1 95 ? -2.704 -7.961 -13.410 1.00 85.44 95 ILE A N 1
ATOM 703 C CA . ILE A 1 95 ? -2.317 -9.277 -13.956 1.00 85.44 95 ILE A CA 1
ATOM 704 C C . ILE A 1 95 ? -2.842 -9.448 -15.386 1.00 85.44 95 ILE A C 1
ATOM 706 O O . ILE A 1 95 ? -2.134 -9.945 -16.261 1.00 85.44 95 ILE A O 1
ATOM 710 N N . ARG A 1 96 ? -4.091 -9.044 -15.641 1.00 88.12 96 ARG A N 1
ATOM 7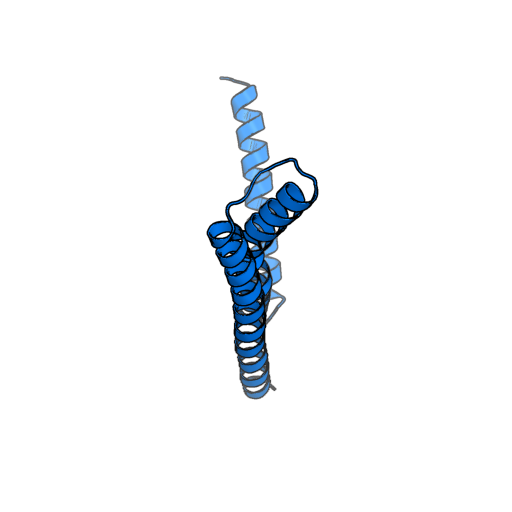11 C CA . ARG A 1 96 ? -4.693 -9.136 -16.974 1.00 88.12 96 ARG A CA 1
ATOM 712 C C . ARG A 1 96 ? -3.966 -8.252 -17.990 1.00 88.12 96 ARG A C 1
ATOM 714 O O . ARG A 1 96 ? -3.809 -8.689 -19.126 1.00 88.12 96 ARG A O 1
ATOM 721 N N . HIS A 1 97 ? -3.536 -7.057 -17.586 1.00 83.69 97 HIS A N 1
ATOM 722 C CA . HIS A 1 97 ? -2.716 -6.171 -18.413 1.00 83.69 97 HIS A CA 1
ATOM 723 C C . HIS A 1 97 ? -1.351 -6.795 -18.717 1.00 83.69 97 HIS A C 1
ATOM 725 O O . HIS A 1 97 ? -1.042 -6.986 -19.886 1.00 83.69 97 HIS A O 1
ATOM 731 N N . THR A 1 98 ? -0.625 -7.287 -17.711 1.00 82.69 98 THR A N 1
ATOM 732 C CA . THR A 1 98 ? 0.675 -7.951 -17.924 1.00 82.69 98 THR A CA 1
ATOM 733 C C . THR A 1 98 ? 0.589 -9.164 -18.851 1.00 82.69 98 THR A C 1
ATOM 735 O O . THR A 1 98 ? 1.475 -9.408 -19.670 1.00 82.69 98 THR A O 1
ATOM 738 N N . ILE A 1 99 ? -0.486 -9.954 -18.760 1.00 83.56 99 ILE A N 1
ATOM 739 C CA . ILE A 1 99 ? -0.700 -11.099 -19.662 1.00 83.56 99 ILE A CA 1
ATOM 740 C C . ILE A 1 99 ? -1.004 -10.639 -21.094 1.00 83.56 99 ILE A C 1
ATOM 742 O O . ILE A 1 99 ? -0.619 -11.323 -22.040 1.00 83.56 99 ILE A O 1
ATOM 746 N N . ALA A 1 100 ? -1.720 -9.527 -21.267 1.00 83.50 100 ALA A N 1
ATOM 747 C CA . ALA A 1 100 ? -1.982 -8.968 -22.589 1.00 83.50 100 ALA A CA 1
ATOM 748 C C . ALA A 1 100 ? -0.686 -8.426 -23.209 1.00 83.50 100 ALA A C 1
ATOM 750 O O . ALA A 1 100 ? -0.331 -8.846 -24.308 1.00 83.50 100 ALA A O 1
ATOM 751 N N . ASP A 1 101 ? 0.064 -7.618 -22.462 1.00 77.94 101 ASP A N 1
ATOM 752 C CA . ASP A 1 101 ? 1.305 -7.000 -22.929 1.00 77.94 101 ASP A CA 1
ATOM 753 C C . ASP A 1 101 ? 2.367 -8.065 -23.234 1.00 77.94 101 ASP A C 1
ATOM 755 O O . ASP A 1 101 ? 2.971 -8.064 -24.301 1.00 77.94 101 ASP A O 1
ATOM 759 N N . SER A 1 102 ? 2.534 -9.078 -22.380 1.00 75.44 102 SER A N 1
ATOM 760 C CA . SER A 1 102 ? 3.487 -10.172 -22.648 1.00 75.44 102 SER A CA 1
ATOM 761 C C . SER A 1 102 ? 3.195 -10.988 -23.917 1.00 75.44 102 SER A C 1
ATOM 763 O O . SER A 1 102 ? 4.101 -11.653 -24.416 1.00 75.44 102 SER A O 1
ATOM 765 N N . ARG A 1 103 ? 1.971 -10.942 -24.465 1.00 75.00 103 ARG A N 1
ATOM 766 C CA . ARG A 1 103 ? 1.632 -11.578 -25.753 1.00 75.00 103 ARG A CA 1
ATOM 767 C C . ARG A 1 103 ? 1.961 -10.715 -26.967 1.00 75.00 103 ARG A C 1
ATOM 769 O O . ARG A 1 103 ? 2.083 -11.268 -28.052 1.00 75.00 103 ARG A O 1
ATOM 776 N N . GLU A 1 104 ? 2.064 -9.398 -26.808 1.00 69.56 104 GLU A N 1
ATOM 777 C CA . GLU A 1 104 ? 2.418 -8.484 -27.903 1.00 69.56 104 GLU A CA 1
ATOM 778 C C . GLU A 1 104 ? 3.932 -8.440 -28.157 1.00 69.56 104 GLU A C 1
ATOM 780 O O . GLU A 1 104 ? 4.360 -8.167 -29.277 1.00 69.56 104 GLU A O 1
ATOM 785 N N . TRP A 1 105 ? 4.740 -8.751 -27.138 1.00 58.97 105 TRP A N 1
ATOM 786 C CA . TRP A 1 105 ? 6.208 -8.735 -27.204 1.00 58.97 105 TRP A CA 1
ATOM 787 C C . TRP A 1 105 ? 6.854 -10.133 -27.279 1.00 58.97 105 TRP A C 1
ATOM 789 O O . TRP A 1 105 ? 8.084 -10.227 -27.290 1.00 58.97 105 TRP A O 1
ATOM 799 N N . GLY A 1 106 ? 6.045 -11.200 -27.289 1.00 53.28 106 GLY A N 1
ATOM 800 C CA . GLY A 1 106 ? 6.474 -12.605 -27.372 1.00 53.28 106 GLY A CA 1
ATOM 801 C C . GLY A 1 106 ? 6.473 -13.182 -28.782 1.00 53.28 106 GLY A C 1
ATOM 802 O O . GLY A 1 106 ? 5.652 -12.736 -29.611 1.00 53.28 106 GLY A O 1
#

Foldseek 3Di:
DDPVVVVVVVVVCVVVVVVVVVCVCQPVVDPLSVLVVLLVCLLVVLCVPQVVVLVVQLVCVVVVNDPDDPVRVVVSVVSNVVSVVSSVVSNVVSVVVVVVVVVVVD

Mean predicted aligned error: 8.48 Å

Nearest PDB structures (foldseek):
  8whn-assembly1_A  TM=4.319E-01  e=2.641E+00  Promethearchaeum syntrophicum
  8glv-assembly1_Eb  TM=3.909E-01  e=9.164E+00  Chlamydomonas reinhardtii

Sequence (106 aa):
ADEHGARGKLHWALISGGVLAWSIFVSNGLPFFDDLTGIIGALLASNISYGLPSLFALASATRGALELVKHERLLMAALLLLTVVLVVLGLYTNIRHTIADSREWG

Secondary structure (DSSP, 8-state):
--HHHHHHHHHHHHHHHHHHHHHHHHHHH-TTHHHHHHHHHHHHHHIIIIIHHHHHHHHHHHTTSS---HHHHHHHHHHHHHHHHHHHHHHHHHHHHHHHHHHH--

Organism: NCBI:txid676789

Radius of gyration: 21.01 Å; Cα contacts (8 Å, |Δi|>4): 49; chains: 1; bounding box: 51×41×53 Å